Protein AF-A0A6P0DWK9-F1 (afdb_monomer_lite)

Secondary structure (DSSP, 8-state):
--HHHHTHHHHHHHHHHHHHHHHHHHHHHTT-HHHHHHHHHHHHHHHHHHHHHHHHTT-HHHHHHHHHHHHHHHHHTT-HHHHHHHHHHHHTTS-TT---HHHHHHHHHHHHHHHT-----S----------

Structure (mmCIF, N/CA/C/O backbone):
data_AF-A0A6P0DWK9-F1
#
_entry.id   AF-A0A6P0DWK9-F1
#
loop_
_atom_site.group_PDB
_atom_site.id
_atom_site.type_symbol
_atom_site.label_atom_id
_atom_site.label_alt_id
_atom_site.label_comp_id
_atom_site.label_asym_id
_atom_site.label_entity_id
_atom_site.label_seq_id
_atom_site.pdbx_PDB_ins_code
_atom_site.Cartn_x
_atom_site.Cartn_y
_atom_site.Cartn_z
_atom_site.occupancy
_atom_site.B_iso_or_equiv
_atom_site.auth_seq_id
_atom_site.auth_comp_id
_atom_site.auth_asym_id
_atom_site.auth_atom_id
_atom_site.pdbx_PDB_model_num
ATOM 1 N N . ASN A 1 1 ? -16.258 -7.398 -26.538 1.00 44.50 1 ASN A N 1
ATOM 2 C CA . ASN A 1 1 ? -15.515 -7.837 -25.333 1.00 44.50 1 ASN A CA 1
ATOM 3 C C . ASN A 1 1 ? -14.301 -6.947 -25.041 1.00 44.50 1 ASN A C 1
ATOM 5 O O . ASN A 1 1 ? -13.243 -7.470 -24.743 1.00 44.50 1 ASN A O 1
ATOM 9 N N . ALA A 1 2 ? -14.451 -5.614 -25.077 1.00 51.72 2 ALA A N 1
ATOM 10 C CA . ALA A 1 2 ? -13.344 -4.658 -24.899 1.00 51.72 2 ALA A CA 1
ATOM 11 C C . ALA A 1 2 ? -13.154 -4.174 -23.443 1.00 51.72 2 ALA A C 1
ATOM 13 O O . ALA A 1 2 ? -12.205 -3.467 -23.146 1.00 51.72 2 ALA A O 1
ATOM 14 N N . HIS A 1 3 ? -14.039 -4.551 -22.513 1.00 51.22 3 HIS A N 1
ATOM 15 C CA . HIS A 1 3 ? -13.982 -4.073 -21.124 1.00 51.22 3 HIS A CA 1
ATOM 16 C C . HIS A 1 3 ? -13.117 -4.936 -20.194 1.00 51.22 3 HIS A C 1
ATOM 18 O O . HIS A 1 3 ? -12.824 -4.502 -19.091 1.00 51.22 3 HIS A O 1
ATOM 24 N N . GLY A 1 4 ? -12.688 -6.134 -20.611 1.00 52.44 4 GLY A N 1
ATOM 25 C CA . GLY A 1 4 ? -11.803 -6.983 -19.797 1.00 52.44 4 GLY A CA 1
ATOM 26 C C . GLY A 1 4 ? -10.333 -6.547 -19.822 1.00 52.44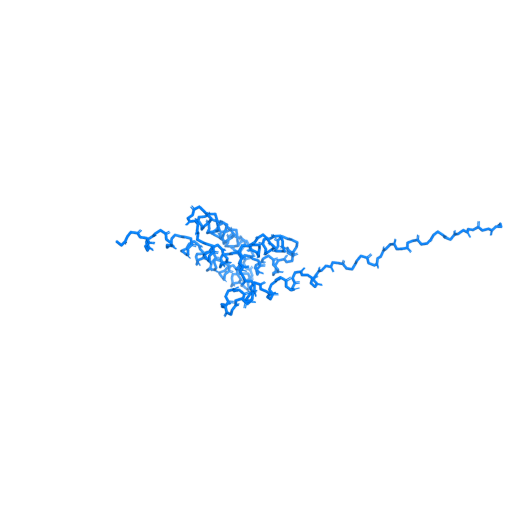 4 GLY A C 1
ATOM 27 O O . GLY A 1 4 ? -9.620 -6.764 -18.849 1.00 52.44 4 GLY A O 1
ATOM 28 N N . GLU A 1 5 ? -9.888 -5.906 -20.908 1.00 55.12 5 GLU A N 1
ATOM 29 C CA . GLU A 1 5 ? -8.478 -5.543 -21.120 1.00 55.12 5 GLU A CA 1
ATOM 30 C C . GLU A 1 5 ? -8.054 -4.290 -20.342 1.00 55.12 5 GLU A C 1
ATOM 32 O O . GLU A 1 5 ? -6.909 -4.198 -19.905 1.00 55.12 5 GLU A O 1
ATOM 37 N N . HIS A 1 6 ? -8.974 -3.349 -20.093 1.00 59.66 6 HIS A N 1
ATOM 38 C CA . HIS A 1 6 ? -8.648 -2.114 -19.371 1.00 59.66 6 HIS A CA 1
ATOM 39 C C . HIS A 1 6 ? -8.248 -2.381 -17.914 1.00 59.66 6 HIS A C 1
ATOM 41 O O . HIS A 1 6 ? -7.272 -1.810 -17.437 1.00 59.66 6 HIS A O 1
ATOM 47 N N . PHE A 1 7 ? -8.905 -3.330 -17.249 1.00 66.69 7 PHE A N 1
ATOM 48 C CA . PHE A 1 7 ? -8.680 -3.635 -15.834 1.00 66.69 7 PHE A CA 1
ATOM 49 C C . PHE A 1 7 ? -7.397 -4.432 -15.543 1.00 66.69 7 PHE A C 1
ATOM 51 O O . PHE A 1 7 ? -7.064 -4.643 -14.378 1.00 66.69 7 PHE A O 1
ATOM 58 N N . PHE A 1 8 ? -6.661 -4.881 -16.566 1.00 84.31 8 PHE A N 1
ATOM 59 C CA . PHE A 1 8 ? -5.439 -5.662 -16.359 1.00 84.31 8 PHE A CA 1
ATOM 60 C C . PHE A 1 8 ? -4.257 -4.806 -15.888 1.00 84.31 8 PHE A C 1
ATOM 62 O O . PHE A 1 8 ? -3.479 -5.249 -15.050 1.00 84.31 8 PHE A O 1
ATOM 69 N N . ILE A 1 9 ? -4.129 -3.577 -16.397 1.00 93.31 9 ILE A N 1
ATOM 70 C CA . ILE A 1 9 ? -2.979 -2.703 -16.117 1.00 93.31 9 ILE A CA 1
ATOM 71 C C . ILE A 1 9 ? -2.817 -2.393 -14.617 1.00 93.31 9 ILE A C 1
ATOM 73 O O . ILE A 1 9 ? -1.732 -2.666 -14.097 1.00 93.31 9 ILE A O 1
ATOM 77 N N . PRO A 1 10 ? -3.840 -1.884 -13.895 1.00 95.19 10 PRO A N 1
ATOM 78 C CA . PRO A 1 10 ? -3.685 -1.596 -12.468 1.00 95.19 10 PRO A CA 1
ATOM 79 C C . PRO A 1 10 ? -3.393 -2.855 -11.646 1.00 95.19 10 PRO A C 1
ATOM 81 O O . PRO A 1 10 ? -2.632 -2.802 -10.683 1.00 95.19 10 PRO A O 1
ATOM 84 N N . GLU A 1 11 ? -3.933 -4.010 -12.041 1.00 95.62 11 GLU A N 1
ATOM 85 C CA . GLU A 1 11 ? -3.650 -5.270 -11.351 1.00 95.62 11 GLU A CA 1
ATOM 86 C C . GLU A 1 11 ? -2.224 -5.769 -11.624 1.00 95.62 11 GLU A C 1
ATOM 88 O O . GLU A 1 11 ? -1.549 -6.228 -10.703 1.00 95.62 11 GLU A O 1
ATOM 93 N N . LEU A 1 12 ? -1.722 -5.624 -12.854 1.00 96.94 12 LEU A N 1
ATOM 94 C CA . LEU A 1 12 ? -0.334 -5.938 -13.191 1.00 96.94 12 LEU A CA 1
ATOM 95 C C . LEU A 1 12 ? 0.632 -5.058 -12.392 1.00 96.94 12 LEU A C 1
ATOM 97 O O . LEU A 1 12 ? 1.552 -5.577 -11.762 1.00 96.94 12 LEU A O 1
ATOM 101 N N . GLN A 1 13 ? 0.395 -3.745 -12.365 1.00 98.06 13 GLN A N 1
ATOM 102 C CA . GLN A 1 13 ? 1.181 -2.805 -11.563 1.00 98.06 13 GLN A CA 1
ATOM 103 C C . GLN A 1 13 ? 1.142 -3.188 -10.078 1.00 98.06 13 GLN A C 1
ATOM 105 O O . GLN A 1 13 ? 2.188 -3.248 -9.432 1.00 98.06 13 GLN A O 1
ATOM 110 N N . ARG A 1 14 ? -0.034 -3.544 -9.541 1.00 98.19 14 ARG A N 1
ATOM 111 C CA . ARG A 1 14 ? -0.163 -4.008 -8.153 1.00 98.19 14 ARG A CA 1
ATOM 112 C C . ARG A 1 14 ? 0.701 -5.242 -7.890 1.00 98.19 14 ARG A C 1
ATOM 114 O O . ARG A 1 14 ? 1.432 -5.269 -6.903 1.00 98.19 14 ARG A O 1
ATOM 121 N N . VAL A 1 15 ? 0.633 -6.251 -8.758 1.00 98.25 15 VAL A N 1
ATOM 122 C CA . VAL A 1 15 ? 1.414 -7.490 -8.615 1.00 98.25 15 VAL A CA 1
ATOM 123 C C . VAL A 1 15 ? 2.916 -7.212 -8.686 1.00 98.25 15 VAL A C 1
ATOM 125 O O . VAL A 1 15 ? 3.663 -7.744 -7.864 1.00 98.25 15 VAL A O 1
ATOM 128 N N . MET A 1 16 ? 3.363 -6.348 -9.601 1.00 98.56 16 MET A N 1
ATOM 129 C CA . MET A 1 16 ? 4.767 -5.926 -9.675 1.00 98.56 16 MET A CA 1
ATOM 130 C C . MET A 1 16 ? 5.217 -5.253 -8.374 1.00 98.56 16 MET A C 1
ATOM 132 O O . MET A 1 16 ? 6.270 -5.593 -7.839 1.00 98.56 16 MET A O 1
ATOM 136 N N . GLY A 1 17 ? 4.385 -4.366 -7.822 1.00 98.62 17 GLY A N 1
ATOM 137 C CA . GLY A 1 17 ? 4.661 -3.694 -6.556 1.00 98.62 17 GLY A CA 1
ATOM 138 C C . GLY A 1 17 ? 4.785 -4.659 -5.376 1.00 98.62 17 GLY A C 1
ATOM 139 O O . GLY A 1 17 ? 5.764 -4.606 -4.637 1.00 98.62 17 GLY A O 1
ATOM 140 N N . VAL A 1 18 ? 3.837 -5.589 -5.225 1.00 98.50 18 VAL A N 1
ATOM 141 C CA . VAL A 1 18 ? 3.878 -6.608 -4.158 1.00 98.50 18 VAL A CA 1
ATOM 142 C C . VAL A 1 18 ? 5.109 -7.505 -4.294 1.00 98.50 18 VAL A C 1
ATOM 144 O O . VAL A 1 18 ? 5.803 -7.744 -3.310 1.00 98.50 18 VAL A O 1
ATOM 147 N N . THR A 1 19 ? 5.425 -7.938 -5.516 1.00 98.62 19 THR A N 1
ATOM 148 C CA . THR A 1 19 ? 6.606 -8.774 -5.786 1.00 98.62 19 THR A CA 1
ATOM 149 C C . THR A 1 19 ? 7.896 -8.046 -5.402 1.00 98.62 19 THR A C 1
ATOM 151 O O . THR A 1 19 ? 8.778 -8.631 -4.776 1.00 98.62 19 THR A O 1
ATOM 154 N N . ALA A 1 20 ? 8.004 -6.755 -5.726 1.00 98.50 20 ALA A N 1
ATOM 155 C CA . ALA A 1 20 ? 9.160 -5.945 -5.363 1.00 98.50 20 ALA A CA 1
ATOM 156 C C . ALA A 1 20 ? 9.271 -5.730 -3.837 1.00 98.50 20 ALA A C 1
ATOM 158 O O . ALA A 1 20 ? 10.378 -5.794 -3.304 1.00 98.50 20 ALA A O 1
ATOM 159 N N . LEU A 1 21 ? 8.157 -5.581 -3.099 1.00 98.31 21 LEU A N 1
ATOM 160 C CA . LEU A 1 21 ? 8.190 -5.566 -1.624 1.00 98.31 21 LEU A CA 1
ATOM 161 C C . LEU A 1 21 ? 8.712 -6.885 -1.051 1.00 98.31 21 LEU A C 1
ATOM 163 O O . LEU A 1 21 ? 9.546 -6.886 -0.147 1.00 98.31 21 LEU A O 1
ATOM 167 N N . GLU A 1 22 ? 8.246 -8.018 -1.574 1.00 97.31 22 GLU A N 1
ATOM 168 C CA . GLU A 1 22 ? 8.720 -9.334 -1.141 1.00 97.31 22 GLU A CA 1
ATOM 169 C C . GLU A 1 22 ? 10.220 -9.508 -1.415 1.00 97.31 22 GLU A C 1
ATOM 171 O O . GLU A 1 22 ? 10.962 -9.954 -0.537 1.00 97.31 22 GLU A O 1
ATOM 176 N N . GLN A 1 23 ? 10.693 -9.081 -2.589 1.00 97.12 23 GLN A N 1
ATOM 177 C CA . GLN A 1 23 ? 12.117 -9.081 -2.931 1.00 97.12 23 GLN A CA 1
ATOM 178 C C . GLN A 1 23 ? 12.928 -8.183 -1.995 1.00 97.12 23 GLN A C 1
ATOM 180 O O . GLN A 1 23 ? 13.962 -8.621 -1.489 1.00 97.12 23 GLN A O 1
ATOM 185 N N . SER A 1 24 ? 12.441 -6.974 -1.705 1.00 97.19 24 SER A N 1
ATOM 186 C CA . SER A 1 24 ? 13.062 -6.061 -0.742 1.00 97.19 24 SER A CA 1
ATOM 187 C C . SER A 1 24 ? 13.235 -6.731 0.626 1.00 97.19 24 SER A C 1
ATOM 189 O O . SER A 1 24 ? 14.349 -6.769 1.151 1.00 97.19 24 SER A O 1
ATOM 191 N N . ARG A 1 25 ? 12.186 -7.376 1.158 1.00 95.56 25 ARG A N 1
ATOM 192 C CA . ARG A 1 25 ? 12.235 -8.097 2.446 1.00 95.56 25 ARG A CA 1
ATOM 193 C C . ARG A 1 25 ? 13.255 -9.237 2.436 1.00 95.56 25 ARG A C 1
ATOM 195 O O . ARG A 1 25 ? 14.057 -9.360 3.363 1.00 95.56 25 ARG A O 1
ATOM 202 N N . VAL A 1 26 ? 13.272 -10.052 1.378 1.00 96.31 26 VAL A N 1
ATOM 203 C CA . VAL A 1 26 ? 14.241 -11.152 1.233 1.00 96.31 26 VAL A CA 1
ATOM 204 C C . VAL A 1 26 ? 15.673 -10.611 1.178 1.00 96.31 26 VAL A C 1
ATOM 206 O O . VAL A 1 26 ? 16.559 -11.107 1.871 1.00 96.31 26 VAL A O 1
ATOM 209 N N . ILE A 1 27 ? 15.924 -9.565 0.396 1.00 95.19 27 ILE A N 1
ATOM 210 C CA . ILE A 1 27 ? 17.256 -8.970 0.227 1.00 95.19 27 ILE A CA 1
ATOM 211 C C . ILE A 1 27 ? 17.726 -8.278 1.512 1.00 95.19 27 ILE A C 1
ATOM 213 O O . ILE A 1 27 ? 18.895 -8.418 1.889 1.00 95.19 27 ILE A O 1
ATOM 217 N N . GLN A 1 28 ? 16.819 -7.606 2.224 1.00 93.06 28 GLN A N 1
ATOM 218 C CA . GLN A 1 28 ? 17.084 -7.011 3.532 1.00 93.06 28 GLN A CA 1
ATOM 219 C C . GLN A 1 28 ? 17.490 -8.084 4.546 1.00 93.06 28 GLN A C 1
ATOM 221 O O . GLN A 1 28 ? 18.504 -7.921 5.223 1.00 93.06 28 GLN A O 1
ATOM 226 N N . SER A 1 29 ? 16.777 -9.218 4.588 1.00 93.00 29 SER A N 1
ATOM 227 C CA . SER A 1 29 ? 17.129 -10.345 5.466 1.00 93.00 29 SER A CA 1
ATOM 228 C C . SER A 1 29 ? 18.510 -10.949 5.164 1.00 93.00 29 SER A C 1
ATOM 230 O O . SER A 1 29 ? 19.157 -11.494 6.053 1.00 93.00 29 SER A O 1
ATOM 232 N N . ASN A 1 30 ? 19.008 -10.768 3.936 1.00 94.12 30 ASN A N 1
ATOM 233 C CA . ASN A 1 30 ? 20.335 -11.201 3.494 1.00 94.12 30 ASN A CA 1
ATOM 234 C C . ASN A 1 30 ? 21.432 -10.131 3.693 1.00 94.12 30 ASN A C 1
ATOM 236 O O . ASN A 1 30 ? 22.537 -10.276 3.166 1.00 94.12 30 ASN A O 1
ATOM 240 N N . GLY A 1 31 ? 21.139 -9.040 4.412 1.00 93.38 31 GLY A N 1
ATOM 241 C CA . GLY A 1 31 ? 22.106 -7.994 4.771 1.00 93.38 31 GLY A CA 1
ATOM 242 C C . GLY A 1 31 ? 22.467 -7.022 3.643 1.00 93.38 31 GLY A C 1
ATOM 243 O O . GLY A 1 31 ? 23.443 -6.283 3.757 1.00 93.38 31 GLY A O 1
ATOM 244 N N . ARG A 1 32 ? 21.704 -6.997 2.543 1.00 93.31 32 ARG A N 1
ATOM 245 C CA . ARG A 1 32 ? 21.969 -6.144 1.370 1.00 93.31 32 ARG A CA 1
ATOM 246 C C . ARG A 1 32 ? 21.069 -4.906 1.357 1.00 93.31 32 ARG A C 1
ATOM 248 O O . ARG A 1 32 ? 20.249 -4.743 0.459 1.00 93.31 32 ARG A O 1
ATOM 255 N N . ALA A 1 33 ? 21.237 -4.031 2.349 1.00 92.12 33 ALA A N 1
ATOM 256 C CA . ALA A 1 33 ? 20.338 -2.896 2.595 1.00 92.12 33 ALA A CA 1
ATOM 257 C C . ALA A 1 33 ? 20.114 -1.990 1.366 1.00 92.12 33 ALA A C 1
ATOM 259 O O . ALA A 1 33 ? 18.974 -1.801 0.968 1.00 92.12 33 ALA A O 1
ATOM 260 N N . SER A 1 34 ? 21.180 -1.532 0.695 1.00 93.69 34 SER A N 1
ATOM 261 C CA . SER A 1 34 ? 21.053 -0.648 -0.483 1.00 93.69 34 SER A CA 1
ATOM 262 C C . SER A 1 34 ? 20.193 -1.251 -1.597 1.00 93.69 34 SER A C 1
ATOM 264 O O . SER A 1 34 ? 19.400 -0.558 -2.217 1.00 93.69 34 SER A O 1
ATOM 266 N N . MET A 1 35 ? 20.334 -2.554 -1.8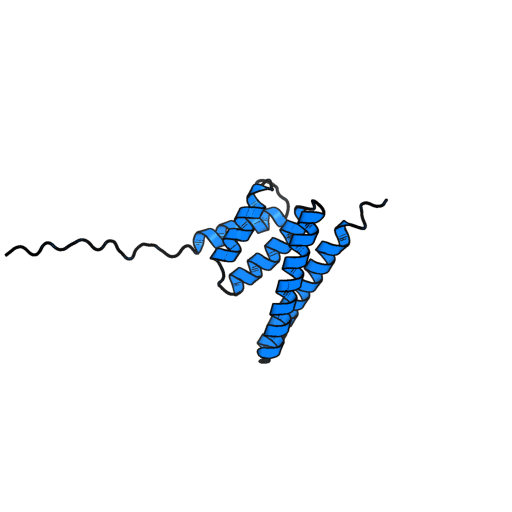43 1.00 94.50 35 MET A N 1
ATOM 267 C CA . MET A 1 35 ? 19.552 -3.242 -2.868 1.00 94.50 35 MET A CA 1
ATOM 268 C C . MET A 1 35 ? 18.103 -3.440 -2.408 1.00 94.50 35 MET A C 1
ATOM 270 O O . MET A 1 35 ? 17.182 -3.336 -3.209 1.00 94.50 35 MET A O 1
ATOM 274 N N . ALA A 1 36 ? 17.878 -3.690 -1.116 1.00 96.31 36 ALA A N 1
ATOM 275 C CA . ALA A 1 36 ? 16.529 -3.759 -0.564 1.00 96.31 36 ALA A CA 1
ATOM 276 C C . ALA A 1 36 ? 15.782 -2.421 -0.707 1.00 96.31 36 ALA A C 1
ATOM 278 O O . ALA A 1 36 ? 14.597 -2.431 -1.044 1.00 96.31 36 ALA A O 1
ATOM 279 N N . ASP A 1 37 ? 16.471 -1.295 -0.516 1.00 96.38 37 ASP A N 1
ATOM 280 C CA . ASP A 1 37 ? 15.897 0.049 -0.656 1.00 96.38 37 AS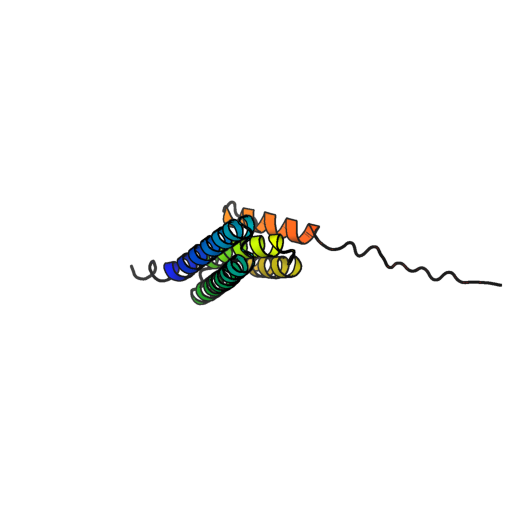P A CA 1
ATOM 281 C C . ASP A 1 37 ? 15.515 0.368 -2.115 1.00 96.38 37 ASP A C 1
ATOM 283 O O . ASP A 1 37 ? 14.484 1.000 -2.367 1.00 96.38 37 ASP A O 1
ATOM 287 N N . GLU A 1 38 ? 16.295 -0.111 -3.092 1.00 97.81 38 GLU A N 1
ATOM 288 C CA . GLU A 1 38 ? 15.960 -0.008 -4.522 1.00 97.81 38 GLU A CA 1
ATOM 289 C C . GLU A 1 38 ? 14.651 -0.746 -4.841 1.00 97.81 38 GLU A C 1
ATOM 291 O O . GLU A 1 38 ? 13.746 -0.170 -5.451 1.00 97.81 38 GLU A O 1
ATOM 296 N N . PHE A 1 39 ? 14.506 -1.988 -4.365 1.00 97.81 39 PHE A N 1
ATOM 297 C CA . PHE A 1 39 ? 13.270 -2.758 -4.532 1.00 97.81 39 PHE A CA 1
ATOM 298 C C . PHE A 1 39 ? 12.087 -2.148 -3.768 1.00 97.81 39 PHE A C 1
ATOM 300 O O . PHE A 1 39 ? 10.971 -2.153 -4.285 1.00 97.81 39 PHE A O 1
ATOM 307 N N . GLU A 1 40 ? 12.303 -1.575 -2.576 1.00 98.12 40 GLU A N 1
ATOM 308 C CA . GLU A 1 40 ? 11.244 -0.852 -1.854 1.00 98.12 40 GLU A CA 1
ATOM 309 C C . GLU A 1 40 ? 10.777 0.371 -2.658 1.00 98.12 40 GLU A C 1
ATOM 311 O O . GLU A 1 40 ? 9.576 0.609 -2.803 1.00 98.12 40 GLU A O 1
ATOM 316 N N . THR A 1 41 ? 11.712 1.140 -3.215 1.00 98.38 41 THR A N 1
ATOM 317 C CA . THR A 1 41 ? 11.401 2.331 -4.018 1.00 98.38 41 THR A CA 1
ATOM 318 C C . THR A 1 41 ? 10.592 1.963 -5.260 1.00 98.38 41 THR A C 1
ATOM 320 O O . THR A 1 41 ? 9.558 2.581 -5.535 1.00 98.38 41 THR A O 1
ATOM 323 N N . GLU A 1 42 ? 11.014 0.920 -5.974 1.00 98.19 42 GLU A N 1
ATOM 324 C CA . GLU A 1 42 ? 10.312 0.416 -7.154 1.00 98.19 42 GLU A CA 1
ATOM 325 C C . GLU A 1 42 ? 8.912 -0.105 -6.804 1.00 98.19 42 GLU A C 1
ATOM 327 O O . GLU A 1 42 ? 7.929 0.189 -7.490 1.00 98.19 42 GLU A O 1
ATOM 332 N N . ALA A 1 43 ? 8.790 -0.809 -5.679 1.00 98.44 43 ALA A N 1
ATOM 333 C CA . ALA A 1 43 ? 7.511 -1.294 -5.196 1.00 98.44 43 ALA A CA 1
ATOM 334 C C . ALA A 1 43 ? 6.512 -0.166 -4.918 1.00 98.44 43 ALA A C 1
ATOM 336 O O . ALA A 1 43 ? 5.356 -0.228 -5.346 1.00 98.44 43 ALA A O 1
ATOM 337 N N . ARG A 1 44 ? 6.961 0.885 -4.218 1.00 98.50 44 ARG A N 1
ATOM 338 C CA . ARG A 1 44 ? 6.140 2.067 -3.920 1.00 98.50 44 ARG A CA 1
ATOM 339 C C . ARG A 1 44 ? 5.651 2.731 -5.199 1.00 98.50 44 ARG A C 1
ATOM 341 O O . ARG A 1 44 ? 4.475 3.079 -5.281 1.00 98.50 44 ARG A O 1
ATOM 348 N N . ARG A 1 45 ? 6.532 2.880 -6.192 1.00 98.69 45 ARG A N 1
ATOM 349 C CA . ARG A 1 45 ? 6.188 3.448 -7.500 1.00 98.69 45 ARG A CA 1
ATOM 350 C C . ARG A 1 45 ? 5.073 2.647 -8.168 1.00 98.69 45 ARG A C 1
ATOM 352 O O . ARG A 1 45 ? 4.035 3.210 -8.493 1.00 98.69 45 ARG A O 1
ATOM 359 N N . HIS A 1 46 ? 5.232 1.330 -8.268 1.00 98.75 46 HIS A N 1
ATOM 360 C CA . HIS A 1 46 ? 4.227 0.460 -8.875 1.00 98.75 46 HIS A CA 1
ATOM 361 C C . HIS A 1 46 ? 2.878 0.462 -8.150 1.00 98.75 46 HIS A C 1
ATOM 363 O O . HIS A 1 46 ? 1.836 0.481 -8.803 1.00 98.75 46 HIS A O 1
ATOM 369 N N . LEU A 1 47 ? 2.870 0.467 -6.814 1.00 98.69 47 LEU A N 1
ATOM 370 C CA . LEU A 1 47 ? 1.623 0.529 -6.047 1.00 98.69 47 LEU A CA 1
ATOM 371 C C . LEU A 1 47 ? 0.909 1.875 -6.223 1.00 98.69 47 LEU A C 1
ATOM 373 O O . LEU A 1 47 ? -0.315 1.897 -6.338 1.00 98.69 47 LEU A O 1
ATOM 377 N N . LEU A 1 48 ? 1.647 2.987 -6.282 1.00 98.62 48 LEU A N 1
ATOM 378 C CA . LEU A 1 48 ? 1.074 4.307 -6.560 1.00 98.62 48 LEU A CA 1
ATOM 379 C C . LEU A 1 48 ? 0.513 4.389 -7.987 1.00 98.62 48 LEU A C 1
ATOM 381 O O . LEU A 1 48 ? -0.615 4.851 -8.163 1.00 98.62 48 LEU A O 1
ATOM 385 N N . ASP A 1 49 ? 1.248 3.876 -8.976 1.00 98.44 49 ASP A N 1
ATOM 386 C CA . ASP A 1 49 ? 0.795 3.807 -10.369 1.00 98.44 49 ASP A CA 1
ATOM 387 C C . ASP A 1 49 ? -0.477 2.950 -10.501 1.00 98.44 49 ASP A C 1
ATOM 389 O O . ASP A 1 49 ? -1.414 3.337 -11.202 1.00 98.44 49 ASP A O 1
ATOM 393 N N . ALA A 1 50 ? -0.556 1.828 -9.774 1.00 98.19 50 ALA A N 1
ATOM 394 C CA . ALA A 1 50 ? -1.740 0.970 -9.728 1.00 98.19 50 ALA A CA 1
ATOM 395 C C . ALA A 1 50 ? -2.970 1.709 -9.184 1.00 98.19 50 ALA A C 1
ATOM 397 O O . ALA A 1 50 ? -4.050 1.631 -9.771 1.00 98.19 50 ALA A O 1
ATOM 398 N N . MET A 1 51 ? -2.814 2.455 -8.082 1.00 98.00 51 MET A N 1
ATOM 399 C CA . MET A 1 51 ? -3.900 3.263 -7.514 1.00 98.00 51 MET A CA 1
ATOM 400 C C . MET A 1 51 ? -4.364 4.338 -8.490 1.00 98.00 51 MET A C 1
ATOM 402 O O . MET A 1 51 ? -5.565 4.514 -8.684 1.00 98.00 51 MET A O 1
ATOM 406 N N . GLN A 1 52 ? -3.421 5.054 -9.104 1.00 97.56 52 GLN A N 1
ATOM 407 C CA . GLN A 1 52 ? -3.731 6.124 -10.044 1.00 97.56 52 GLN A CA 1
ATOM 408 C C . GLN A 1 52 ? -4.468 5.583 -11.272 1.00 97.56 52 GLN A C 1
ATOM 410 O O . GLN A 1 52 ? -5.553 6.060 -11.601 1.00 97.56 52 GLN A O 1
ATOM 415 N N . THR A 1 53 ? -3.941 4.522 -11.882 1.00 96.31 53 THR A N 1
ATOM 416 C CA . THR A 1 53 ? -4.549 3.883 -13.054 1.00 96.31 53 THR A CA 1
ATOM 417 C C . THR A 1 53 ? -5.941 3.337 -12.726 1.00 96.31 53 THR A C 1
ATOM 419 O O . THR A 1 53 ? -6.880 3.515 -13.499 1.00 96.31 53 THR A O 1
ATOM 422 N N . ALA A 1 54 ? -6.123 2.713 -11.557 1.00 95.06 54 ALA A N 1
ATOM 423 C CA . ALA A 1 54 ? -7.429 2.213 -11.135 1.00 95.06 54 ALA A CA 1
ATOM 424 C C . ALA A 1 54 ? -8.459 3.339 -10.935 1.00 95.06 54 ALA A C 1
ATOM 426 O O . ALA A 1 54 ? -9.623 3.167 -11.304 1.00 95.06 54 ALA A O 1
ATOM 427 N N . ARG A 1 55 ? -8.048 4.498 -10.398 1.00 94.31 55 ARG A N 1
ATOM 428 C CA . ARG A 1 55 ? -8.917 5.683 -10.274 1.00 94.31 55 ARG A CA 1
ATOM 429 C C . ARG A 1 55 ? -9.347 6.212 -11.636 1.00 94.31 55 ARG A C 1
ATOM 431 O O . ARG A 1 55 ? -10.534 6.452 -11.839 1.00 94.31 55 ARG A O 1
ATOM 438 N N . GLU A 1 56 ? -8.403 6.349 -12.565 1.00 94.69 56 GLU A N 1
ATOM 439 C CA . GLU A 1 56 ? -8.661 6.813 -13.937 1.00 94.69 56 GLU A CA 1
ATOM 440 C C . GLU A 1 56 ? -9.609 5.880 -14.699 1.00 94.69 56 GLU A C 1
ATOM 442 O O . GLU A 1 56 ? -10.423 6.327 -15.502 1.00 94.69 56 GLU A O 1
ATOM 447 N N . GLN A 1 57 ? -9.546 4.581 -14.409 1.00 92.38 57 GLN A N 1
ATOM 448 C CA . GLN A 1 57 ? -10.418 3.568 -15.002 1.00 92.38 57 GLN A CA 1
ATOM 449 C C . GLN A 1 57 ? -11.736 3.358 -14.247 1.00 92.38 57 GLN A C 1
ATOM 451 O O . GLN A 1 57 ? -12.501 2.461 -14.603 1.00 92.38 57 GLN A O 1
ATOM 456 N N . HIS A 1 58 ? -12.004 4.140 -13.197 1.00 91.56 58 HIS A N 1
ATOM 457 C CA . HIS A 1 58 ? -13.167 3.970 -12.324 1.00 91.56 58 HIS A CA 1
ATOM 458 C C . HIS A 1 58 ? -13.311 2.527 -11.795 1.00 91.56 58 HIS A C 1
ATOM 460 O O . HIS A 1 58 ? -14.404 1.960 -11.765 1.00 91.56 58 HIS A O 1
ATOM 466 N N . ALA A 1 59 ? -12.191 1.932 -11.373 1.00 91.88 59 ALA A N 1
ATOM 467 C CA . ALA A 1 59 ? -12.077 0.552 -10.908 1.00 91.88 59 ALA A CA 1
ATOM 468 C C . ALA A 1 59 ? -11.832 0.485 -9.381 1.00 91.88 59 ALA A C 1
ATOM 470 O O . ALA A 1 59 ? -10.732 0.127 -8.944 1.00 91.88 59 ALA A O 1
ATOM 471 N N . PRO A 1 60 ? -12.834 0.795 -8.534 1.00 91.88 60 PRO A N 1
ATOM 472 C CA . PRO A 1 60 ? -12.636 0.996 -7.094 1.00 91.88 60 PRO A CA 1
ATOM 473 C C . PRO A 1 60 ? -12.097 -0.241 -6.366 1.00 91.88 60 PRO A C 1
ATOM 475 O O . PRO A 1 60 ? -11.322 -0.114 -5.425 1.00 91.88 60 PRO A O 1
ATOM 478 N N . MET A 1 61 ? -12.449 -1.450 -6.816 1.00 92.75 61 MET A N 1
ATOM 479 C CA . MET A 1 61 ? -11.927 -2.680 -6.209 1.00 92.75 61 MET A CA 1
ATOM 480 C C . MET A 1 61 ? -10.444 -2.916 -6.517 1.00 92.75 61 MET A C 1
ATOM 482 O O . MET A 1 61 ? -9.740 -3.494 -5.693 1.00 92.75 61 MET A O 1
ATOM 486 N N . LEU A 1 62 ? -9.952 -2.466 -7.674 1.00 94.88 62 LEU A N 1
ATOM 487 C CA . LEU A 1 62 ? -8.530 -2.574 -8.019 1.00 94.88 62 LEU A CA 1
ATOM 488 C C . LEU A 1 62 ? -7.714 -1.524 -7.267 1.00 94.88 62 LEU A C 1
ATOM 490 O O . LEU A 1 62 ? -6.656 -1.843 -6.726 1.00 94.88 62 LEU A O 1
ATOM 494 N N . GLU A 1 63 ? -8.254 -0.307 -7.149 1.00 96.56 63 GLU A N 1
ATOM 495 C CA . GLU A 1 63 ? -7.676 0.734 -6.299 1.00 96.56 63 GLU A CA 1
ATOM 496 C C . GLU A 1 63 ? -7.572 0.240 -4.852 1.00 96.56 63 GLU A C 1
ATOM 498 O O . GLU A 1 63 ? -6.494 0.300 -4.261 1.00 96.56 63 GLU A O 1
ATOM 503 N N . LEU A 1 64 ? -8.663 -0.314 -4.307 1.00 97.12 64 LEU A N 1
ATOM 504 C CA . LEU A 1 64 ? -8.702 -0.841 -2.947 1.00 97.12 64 LEU A CA 1
ATOM 505 C C . LEU A 1 64 ? -7.594 -1.870 -2.718 1.00 97.12 64 LEU A C 1
ATOM 507 O O . LEU A 1 64 ? -6.854 -1.755 -1.747 1.00 97.12 64 LEU A O 1
ATOM 511 N N . ARG A 1 65 ? -7.424 -2.846 -3.614 1.00 97.56 65 ARG A N 1
ATOM 512 C CA . ARG A 1 65 ? -6.370 -3.859 -3.460 1.00 97.56 65 ARG A CA 1
ATOM 513 C C . ARG 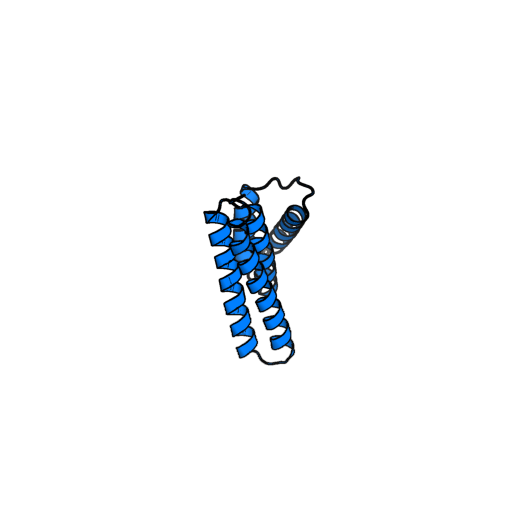A 1 65 ? -4.973 -3.246 -3.422 1.00 97.56 65 ARG A C 1
ATOM 515 O O . ARG A 1 65 ? -4.167 -3.655 -2.590 1.00 97.56 65 ARG A O 1
ATOM 522 N N . ALA A 1 66 ? -4.676 -2.271 -4.282 1.00 98.31 66 ALA A N 1
ATOM 523 C CA . ALA A 1 66 ? -3.394 -1.569 -4.243 1.00 98.31 66 ALA A CA 1
ATOM 524 C C . ALA A 1 66 ? -3.214 -0.780 -2.934 1.00 98.31 66 ALA A C 1
ATOM 526 O O . ALA A 1 66 ? -2.151 -0.858 -2.315 1.00 98.31 66 ALA A O 1
ATOM 527 N N . VAL A 1 67 ? -4.259 -0.076 -2.479 1.00 98.50 67 VAL A N 1
ATOM 528 C CA . VAL A 1 67 ? -4.260 0.667 -1.208 1.00 98.50 67 VAL A CA 1
ATOM 529 C C . VAL A 1 67 ? -3.990 -0.252 -0.023 1.00 98.50 67 VAL A C 1
ATOM 531 O O . VAL A 1 67 ? -3.158 0.093 0.807 1.00 98.50 67 VAL A O 1
ATOM 534 N N . LEU A 1 68 ? -4.632 -1.421 0.049 1.00 98.56 68 LEU A N 1
ATOM 535 C CA . LEU A 1 68 ? -4.447 -2.364 1.156 1.00 98.56 68 LEU A CA 1
ATOM 536 C C . LEU A 1 68 ? -2.986 -2.818 1.268 1.00 98.56 68 LEU A C 1
ATOM 538 O O . LEU A 1 68 ? -2.406 -2.718 2.344 1.00 98.56 68 LEU A O 1
ATOM 542 N N . HIS A 1 69 ? -2.364 -3.224 0.155 1.00 98.56 69 HIS A N 1
ATOM 543 C CA . HIS A 1 69 ? -0.952 -3.622 0.155 1.00 98.56 69 HIS A CA 1
ATOM 544 C C . HIS A 1 69 ? -0.007 -2.473 0.508 1.00 98.56 69 HIS A C 1
ATOM 546 O O . HIS A 1 69 ? 0.980 -2.680 1.213 1.00 98.56 69 HIS A O 1
ATOM 552 N N . PHE A 1 70 ? -0.290 -1.259 0.032 1.00 98.62 70 PHE A N 1
ATOM 553 C CA . PHE A 1 70 ? 0.555 -0.121 0.368 1.00 98.62 70 PHE A CA 1
ATOM 554 C C . PHE A 1 70 ? 0.377 0.311 1.824 1.00 98.62 70 PHE A C 1
ATOM 556 O O . PHE A 1 70 ? 1.355 0.650 2.476 1.00 98.62 70 PHE A O 1
ATOM 563 N N . ALA A 1 71 ? -0.844 0.263 2.356 1.00 98.44 71 ALA A N 1
ATOM 564 C CA . ALA A 1 71 ? -1.116 0.555 3.755 1.00 98.44 71 ALA A CA 1
ATOM 565 C C . ALA A 1 71 ? -0.423 -0.446 4.687 1.00 98.44 71 ALA A C 1
ATOM 567 O O . ALA A 1 71 ? 0.185 -0.014 5.662 1.00 98.44 71 ALA A O 1
ATOM 568 N N . ASP A 1 72 ? -0.442 -1.743 4.362 1.00 97.69 72 ASP A N 1
ATOM 569 C CA . ASP A 1 72 ? 0.335 -2.759 5.084 1.00 97.69 72 ASP A CA 1
ATOM 570 C C . ASP A 1 72 ? 1.823 -2.388 5.127 1.00 97.69 72 ASP A C 1
ATOM 572 O O . ASP A 1 72 ? 2.418 -2.322 6.201 1.00 97.69 72 ASP A O 1
ATOM 576 N N . HIS A 1 73 ? 2.408 -2.063 3.968 1.00 97.69 73 HIS A N 1
ATOM 577 C CA . HIS A 1 73 ? 3.806 -1.633 3.886 1.00 97.69 73 HIS A CA 1
ATOM 578 C C . HIS A 1 73 ? 4.079 -0.389 4.737 1.00 97.69 73 HIS A C 1
ATOM 580 O O . HIS A 1 73 ? 5.034 -0.346 5.504 1.00 97.69 73 HIS A O 1
ATOM 586 N N . LEU A 1 74 ? 3.222 0.628 4.650 1.00 97.75 74 LEU A N 1
ATOM 587 C CA . LEU A 1 74 ? 3.359 1.843 5.450 1.00 97.75 74 LEU A CA 1
ATOM 588 C C . LEU A 1 74 ? 3.308 1.541 6.953 1.00 97.75 74 LEU A C 1
ATOM 590 O O . LEU A 1 74 ? 4.100 2.104 7.705 1.00 97.75 74 LEU A O 1
ATOM 594 N N . LEU A 1 75 ? 2.433 0.634 7.393 1.00 96.81 75 LEU A N 1
ATOM 595 C CA . LEU A 1 75 ? 2.363 0.205 8.790 1.00 96.81 75 LEU A CA 1
ATOM 596 C C . LEU A 1 75 ? 3.629 -0.540 9.224 1.00 96.81 75 LEU A C 1
ATOM 598 O O . LEU A 1 75 ? 4.166 -0.241 10.289 1.00 96.81 75 LEU A O 1
ATOM 602 N N . GLU A 1 76 ? 4.163 -1.431 8.387 1.00 94.56 76 GLU A N 1
ATOM 603 C CA . GLU A 1 76 ? 5.444 -2.109 8.634 1.00 94.56 76 GLU A CA 1
ATOM 604 C C . GLU A 1 76 ? 6.617 -1.120 8.771 1.00 94.56 76 GLU A C 1
ATOM 606 O O . GLU A 1 76 ? 7.560 -1.369 9.525 1.00 94.56 76 GLU A O 1
ATOM 611 N N . ARG A 1 77 ? 6.565 0.023 8.074 1.00 94.62 77 ARG A N 1
ATOM 612 C CA . ARG A 1 77 ? 7.563 1.105 8.174 1.00 94.62 77 ARG A CA 1
ATOM 613 C C . ARG A 1 77 ? 7.265 2.127 9.280 1.00 94.62 77 ARG A C 1
ATOM 615 O O . ARG A 1 77 ? 8.038 3.067 9.448 1.00 94.62 77 ARG A O 1
ATOM 622 N N . GLY A 1 78 ? 6.177 1.966 10.035 1.00 96.06 78 GLY A N 1
ATOM 623 C CA . GLY A 1 78 ? 5.755 2.910 11.077 1.00 96.06 78 GLY A CA 1
ATOM 624 C C . GLY A 1 78 ? 5.144 4.216 10.547 1.00 96.06 78 GLY A C 1
ATOM 625 O O . GLY A 1 78 ? 4.918 5.151 11.313 1.00 96.06 78 GLY A O 1
ATOM 626 N N . GLU A 1 79 ? 4.828 4.301 9.252 1.00 97.06 79 GLU A N 1
ATOM 627 C CA . GLU A 1 79 ? 4.144 5.432 8.608 1.00 97.06 79 GLU A CA 1
ATOM 628 C C . GLU A 1 79 ? 2.616 5.397 8.859 1.00 97.06 79 GLU A C 1
ATOM 630 O O . GLU A 1 79 ? 1.805 5.589 7.946 1.00 97.06 79 GLU A O 1
ATOM 635 N N . THR A 1 80 ? 2.193 5.172 10.108 1.00 96.94 80 THR A N 1
ATOM 636 C CA . THR A 1 80 ? 0.785 4.935 10.486 1.00 96.94 80 THR A CA 1
ATOM 637 C C . THR A 1 80 ? -0.151 6.060 10.050 1.00 96.94 80 THR A C 1
ATOM 639 O O . THR A 1 80 ? -1.234 5.793 9.536 1.00 96.94 80 THR A O 1
ATOM 642 N N . ALA A 1 81 ? 0.253 7.327 10.199 1.00 95.94 81 ALA A N 1
ATOM 643 C CA . ALA A 1 81 ? -0.581 8.468 9.809 1.00 95.94 81 ALA A CA 1
ATOM 644 C C . ALA A 1 81 ? -0.882 8.482 8.300 1.00 95.94 81 ALA A C 1
ATOM 646 O O . ALA A 1 81 ? -1.993 8.807 7.877 1.00 95.94 81 ALA A O 1
ATOM 647 N N . ARG A 1 82 ? 0.097 8.082 7.480 1.00 96.56 82 ARG A N 1
ATOM 648 C CA . ARG A 1 82 ? -0.060 8.003 6.027 1.00 96.56 82 ARG A CA 1
ATOM 649 C C . ARG A 1 82 ? -0.941 6.823 5.628 1.00 96.56 82 ARG A C 1
ATOM 651 O O . ARG A 1 82 ? -1.808 6.989 4.773 1.00 96.56 82 ARG A O 1
ATOM 658 N N . ALA A 1 83 ? -0.761 5.671 6.278 1.00 98.12 83 ALA A N 1
ATOM 659 C CA . ALA A 1 83 ? -1.645 4.520 6.106 1.00 98.12 83 ALA A CA 1
ATOM 660 C C . ALA A 1 83 ? -3.098 4.884 6.457 1.00 98.12 83 ALA A C 1
ATOM 662 O O . ALA A 1 83 ? -3.999 4.657 5.653 1.00 98.12 83 ALA A O 1
ATOM 663 N N . ALA A 1 84 ? -3.313 5.540 7.602 1.00 97.44 84 ALA A N 1
ATOM 664 C CA . ALA A 1 84 ? -4.6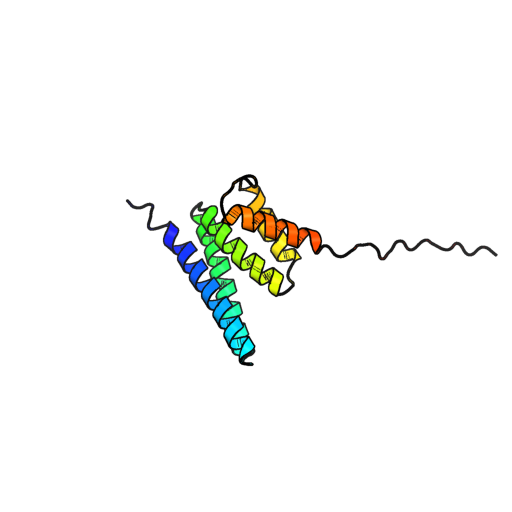30 5.978 8.061 1.00 97.44 84 ALA A CA 1
ATOM 665 C C . ALA A 1 84 ? -5.310 6.905 7.045 1.00 97.44 84 ALA A C 1
ATOM 667 O O . ALA A 1 84 ? -6.477 6.712 6.716 1.00 97.44 84 ALA A O 1
ATOM 668 N N . SER A 1 85 ? -4.570 7.879 6.504 1.00 96.69 85 SER A N 1
ATOM 669 C CA . SER A 1 85 ? -5.101 8.803 5.499 1.00 96.69 85 SER A CA 1
ATOM 670 C C . SER A 1 85 ? -5.552 8.089 4.222 1.00 96.69 85 SER A C 1
ATOM 672 O O . SER A 1 85 ? -6.599 8.434 3.679 1.00 96.69 85 SER A O 1
ATOM 674 N N . LEU A 1 86 ? -4.781 7.111 3.737 1.00 96.38 86 LEU A N 1
ATOM 675 C CA . LEU A 1 86 ? -5.129 6.337 2.540 1.00 96.38 86 LEU A CA 1
ATOM 676 C C . LEU A 1 86 ? -6.360 5.453 2.766 1.00 96.38 86 LEU A C 1
ATOM 678 O O . LEU A 1 86 ? -7.258 5.406 1.925 1.00 96.38 86 LEU A O 1
ATOM 682 N N . LEU A 1 87 ? -6.408 4.764 3.908 1.00 97.62 87 LEU A N 1
ATOM 683 C CA . LEU A 1 87 ? -7.512 3.872 4.258 1.00 97.62 87 LEU A CA 1
ATOM 684 C C . LEU A 1 87 ? -8.809 4.655 4.489 1.00 97.62 87 LEU A C 1
ATOM 686 O O . LEU A 1 87 ? -9.868 4.226 4.035 1.00 97.62 87 LEU A O 1
ATOM 690 N N . ALA A 1 88 ? -8.732 5.820 5.140 1.00 95.88 88 ALA A N 1
ATOM 691 C CA . ALA A 1 88 ? -9.879 6.696 5.343 1.00 95.88 88 ALA A CA 1
ATOM 692 C C . ALA A 1 88 ? -10.475 7.159 4.007 1.00 95.88 88 ALA A C 1
ATOM 694 O O . ALA A 1 88 ? -11.682 7.029 3.816 1.00 95.88 88 ALA A O 1
ATOM 695 N N . ASP A 1 89 ? -9.645 7.621 3.064 1.00 94.62 89 ASP A N 1
ATOM 696 C CA . ASP A 1 89 ? -10.104 8.071 1.744 1.00 94.62 89 ASP A CA 1
ATOM 697 C C . ASP A 1 89 ? -10.875 6.969 0.999 1.00 94.62 89 ASP A C 1
ATOM 699 O O . ASP A 1 89 ? -12.025 7.175 0.601 1.00 94.62 89 ASP A O 1
ATOM 703 N N . VAL A 1 90 ? -10.300 5.765 0.883 1.00 94.19 90 VAL A N 1
ATOM 704 C CA . VAL A 1 90 ? -10.965 4.658 0.171 1.00 94.19 90 VAL A CA 1
ATOM 705 C C . VAL A 1 90 ? -12.206 4.145 0.912 1.00 94.19 90 VAL A C 1
ATOM 707 O O . VAL A 1 90 ? -13.170 3.729 0.269 1.00 94.19 90 VAL A O 1
ATOM 710 N N . SER A 1 91 ? -12.236 4.231 2.249 1.00 94.50 91 SER A N 1
AT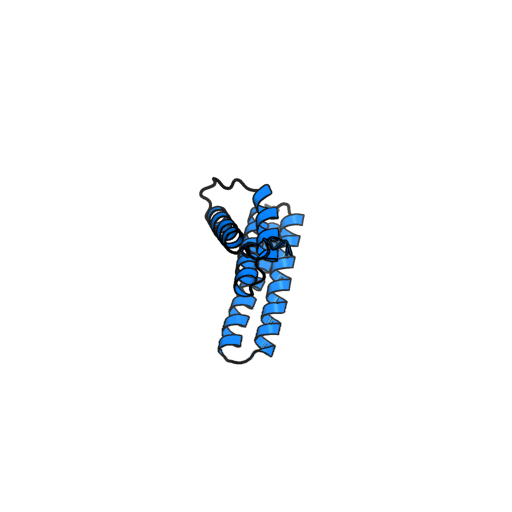OM 711 C CA . SER A 1 91 ? -13.386 3.795 3.054 1.00 94.50 91 SER A CA 1
ATOM 712 C C . SER A 1 91 ? -14.671 4.562 2.741 1.00 94.50 91 SER A C 1
ATOM 714 O O . SER A 1 91 ? -15.756 3.993 2.813 1.00 94.50 91 SER A O 1
ATOM 716 N N . THR A 1 92 ? -14.562 5.823 2.311 1.00 93.19 92 THR A N 1
ATOM 717 C CA . THR A 1 92 ? -15.728 6.654 1.965 1.00 93.19 92 THR A CA 1
ATOM 718 C C . THR A 1 92 ? -16.471 6.169 0.718 1.00 93.19 92 THR A C 1
ATOM 720 O O . THR A 1 92 ? -17.607 6.577 0.478 1.00 93.19 92 THR A O 1
ATOM 723 N N . ARG A 1 93 ? -15.836 5.302 -0.083 1.00 89.81 93 ARG A N 1
ATOM 724 C CA . ARG A 1 93 ? -16.319 4.841 -1.392 1.00 89.81 93 ARG A CA 1
ATOM 725 C C . ARG A 1 93 ? -16.821 3.395 -1.391 1.00 89.81 93 ARG A C 1
ATOM 727 O O . ARG A 1 93 ? -17.222 2.906 -2.445 1.00 89.81 93 ARG A O 1
ATOM 734 N N . VAL A 1 94 ? -16.787 2.697 -0.253 1.00 88.06 94 VAL A N 1
ATOM 735 C CA . VAL A 1 94 ? -17.133 1.268 -0.164 1.00 88.06 94 VAL A CA 1
ATOM 736 C C . VAL A 1 94 ? -18.106 0.973 0.976 1.00 88.06 94 VAL A C 1
ATOM 738 O O . VAL A 1 94 ? -18.097 1.635 2.009 1.00 88.06 94 VAL A O 1
ATOM 741 N N . ASP A 1 95 ? -18.933 -0.059 0.806 1.00 90.12 95 ASP A N 1
ATOM 742 C CA . ASP A 1 95 ? -19.787 -0.564 1.882 1.00 90.12 95 ASP A CA 1
ATOM 743 C C . ASP A 1 95 ? -18.970 -1.433 2.849 1.00 90.12 95 ASP A C 1
ATOM 745 O O . ASP A 1 95 ? -18.657 -2.587 2.550 1.00 90.12 95 ASP A O 1
ATOM 749 N N . LEU A 1 96 ? -18.645 -0.879 4.021 1.00 90.44 96 LEU A N 1
ATOM 750 C CA . LEU A 1 96 ? -17.880 -1.559 5.071 1.00 90.44 96 LEU A CA 1
ATOM 751 C C . LEU A 1 96 ? -18.618 -2.742 5.722 1.00 90.44 96 LEU A C 1
ATOM 753 O O . LEU A 1 96 ? -17.983 -3.520 6.430 1.00 90.44 96 LEU A O 1
ATOM 757 N N . GLN A 1 97 ? -19.925 -2.910 5.489 1.00 90.62 97 GLN A N 1
ATOM 758 C CA . GLN A 1 97 ? -20.682 -4.075 5.971 1.00 90.62 97 GLN A CA 1
ATOM 759 C C . GLN A 1 97 ? -20.575 -5.282 5.027 1.00 90.62 97 GLN A C 1
ATOM 761 O O . GLN A 1 97 ? -21.034 -6.380 5.353 1.00 90.62 97 GLN A O 1
ATOM 766 N N . SER A 1 98 ? -19.951 -5.109 3.860 1.00 92.38 98 SER A N 1
ATOM 767 C CA . SER A 1 98 ? -19.767 -6.181 2.890 1.00 92.38 98 SER A CA 1
ATOM 768 C C . SER A 1 98 ? -18.877 -7.308 3.423 1.00 92.38 98 SER A C 1
ATOM 770 O O . SER A 1 98 ? -17.787 -7.102 3.956 1.00 92.38 98 SER A O 1
ATOM 772 N N . GLY A 1 99 ? -19.303 -8.548 3.171 1.00 92.50 99 GLY A N 1
ATOM 773 C CA . GLY A 1 99 ? -18.523 -9.759 3.432 1.00 92.50 99 GLY A CA 1
ATOM 774 C C . GLY A 1 99 ? -17.412 -10.028 2.409 1.00 92.50 99 GLY A C 1
ATOM 775 O O . GLY A 1 99 ? -16.878 -11.138 2.373 1.00 92.50 99 GLY A O 1
ATOM 776 N N . ALA A 1 100 ? -17.060 -9.078 1.544 1.00 94.75 100 ALA A N 1
ATOM 777 C CA . ALA A 1 100 ? -15.952 -9.257 0.612 1.00 94.75 100 ALA A CA 1
ATOM 778 C C . ALA A 1 100 ? -14.602 -9.323 1.365 1.00 94.75 100 ALA A C 1
ATOM 780 O O . ALA A 1 100 ? -14.386 -8.548 2.301 1.00 94.75 100 ALA A O 1
ATOM 781 N N . PRO A 1 101 ? -13.665 -10.212 0.975 1.00 95.88 101 PRO A N 1
ATOM 782 C CA . PRO A 1 101 ? -12.367 -10.337 1.646 1.00 95.88 101 PRO A CA 1
ATOM 783 C C . PRO A 1 101 ? -11.586 -9.020 1.744 1.00 95.88 101 PRO A C 1
ATOM 785 O O . PRO A 1 101 ? -11.076 -8.698 2.815 1.00 95.88 101 PRO A O 1
ATOM 788 N N . ASP A 1 102 ? -11.561 -8.239 0.661 1.00 96.00 102 ASP A N 1
ATOM 789 C CA . ASP A 1 102 ? -10.846 -6.958 0.604 1.00 96.00 102 ASP A CA 1
ATOM 790 C C . ASP A 1 102 ? -11.465 -5.916 1.556 1.00 96.00 102 ASP A C 1
ATOM 792 O O . ASP A 1 102 ? -10.747 -5.159 2.203 1.00 96.00 102 ASP A O 1
ATOM 796 N N . ILE A 1 103 ? -12.792 -5.927 1.724 1.00 96.94 103 ILE A N 1
ATOM 797 C CA . ILE A 1 103 ? -13.500 -5.024 2.646 1.00 96.94 103 ILE A CA 1
ATOM 798 C C . ILE A 1 103 ? -13.250 -5.410 4.102 1.00 96.94 103 ILE A C 1
ATOM 800 O O . ILE A 1 103 ? -12.970 -4.548 4.933 1.00 96.94 103 ILE A O 1
ATOM 804 N N . ARG A 1 104 ? -13.268 -6.709 4.423 1.00 96.38 104 ARG A N 1
ATOM 805 C CA . ARG A 1 104 ? -12.876 -7.163 5.764 1.00 96.38 104 ARG A CA 1
ATOM 806 C C . ARG A 1 104 ? -11.435 -6.776 6.084 1.00 96.38 104 ARG A C 1
ATOM 808 O O . ARG A 1 104 ? -11.161 -6.350 7.202 1.00 96.38 104 ARG A O 1
ATOM 815 N N . ARG A 1 105 ? -10.522 -6.890 5.111 1.00 96.88 105 ARG A N 1
ATOM 816 C CA . ARG A 1 105 ? -9.131 -6.447 5.280 1.00 96.88 105 ARG A CA 1
ATOM 817 C C . ARG A 1 105 ? -9.055 -4.938 5.520 1.00 96.88 105 ARG A C 1
ATOM 819 O O . ARG A 1 105 ? -8.365 -4.527 6.444 1.00 96.88 105 ARG A O 1
ATOM 826 N N . LEU A 1 106 ? -9.800 -4.133 4.759 1.00 97.50 106 LEU A N 1
ATOM 827 C CA . LEU A 1 106 ? -9.905 -2.688 4.986 1.00 97.50 106 LEU A CA 1
ATOM 828 C C . LEU A 1 106 ? -10.353 -2.366 6.416 1.00 97.50 106 LEU A C 1
ATOM 830 O O . LEU A 1 106 ? -9.712 -1.558 7.080 1.00 97.50 106 LEU A O 1
ATOM 834 N N . ALA A 1 107 ? -11.409 -3.020 6.905 1.00 95.56 107 ALA A N 1
ATOM 835 C CA . ALA A 1 107 ? -11.912 -2.811 8.262 1.00 95.56 107 ALA A CA 1
ATOM 836 C C . ALA A 1 107 ? -10.856 -3.137 9.335 1.00 95.56 107 ALA A C 1
ATOM 838 O O . ALA A 1 107 ? -10.694 -2.378 10.290 1.00 95.56 107 ALA A O 1
ATOM 839 N N . VAL A 1 108 ? -10.095 -4.223 9.153 1.00 95.75 108 VAL A N 1
ATOM 840 C CA . VAL A 1 108 ? -8.982 -4.585 10.048 1.00 95.75 108 VAL A CA 1
ATOM 841 C C . VAL A 1 108 ? -7.895 -3.508 10.044 1.00 95.75 108 VAL A C 1
ATOM 843 O O . VAL A 1 108 ? -7.466 -3.075 11.111 1.00 95.75 108 VAL A O 1
ATOM 846 N N . LEU A 1 109 ? -7.467 -3.036 8.870 1.00 97.12 109 LEU A N 1
ATOM 847 C CA . LEU A 1 109 ? -6.422 -2.012 8.782 1.00 97.12 109 LEU A CA 1
ATOM 848 C C . LEU A 1 109 ? -6.873 -0.661 9.351 1.00 97.12 109 LEU A C 1
ATOM 850 O O . LEU A 1 109 ? -6.092 -0.000 10.034 1.00 97.12 109 LEU A O 1
ATOM 854 N N . LEU A 1 110 ? -8.133 -0.271 9.131 1.00 96.12 110 LEU A N 1
ATOM 855 C CA . LEU A 1 110 ? -8.715 0.923 9.748 1.00 96.12 110 LEU A CA 1
ATOM 856 C C . LEU A 1 110 ? -8.639 0.838 11.276 1.00 96.12 110 LEU A C 1
ATOM 858 O O . LEU A 1 110 ? -8.165 1.779 11.913 1.00 96.12 110 LEU A O 1
ATOM 862 N N . HIS A 1 111 ? -9.024 -0.300 11.860 1.00 94.12 111 HIS A N 1
ATOM 863 C CA . HIS A 1 111 ? -8.927 -0.515 13.304 1.00 94.12 111 HIS A CA 1
ATOM 864 C C . HIS A 1 111 ? -7.483 -0.386 13.813 1.00 94.12 111 HIS A C 1
ATOM 866 O O . HIS A 1 111 ? -7.237 0.398 14.729 1.00 94.12 111 HIS A O 1
ATOM 872 N N . LEU A 1 112 ? -6.520 -1.041 13.152 1.00 94.19 112 LEU A N 1
ATOM 873 C CA . LEU A 1 112 ? -5.098 -0.954 13.513 1.00 94.19 112 LEU A CA 1
ATOM 874 C C . LEU A 1 112 ? -4.573 0.489 13.481 1.00 94.19 112 LEU A C 1
ATOM 876 O O . LEU A 1 112 ? -3.829 0.906 14.367 1.00 94.19 112 LEU A O 1
ATOM 880 N N . THR A 1 113 ? -4.981 1.285 12.490 1.00 94.12 113 THR A N 1
ATOM 881 C CA . THR A 1 113 ? -4.562 2.693 12.414 1.00 94.12 113 THR A CA 1
ATOM 882 C C . THR A 1 113 ? -5.198 3.593 13.471 1.00 94.12 113 THR A C 1
ATOM 884 O O . THR A 1 113 ? -4.609 4.617 13.823 1.00 94.12 113 THR A O 1
ATOM 887 N N . HIS A 1 114 ? -6.374 3.234 13.992 1.00 86.94 114 HIS A N 1
ATOM 888 C CA . HIS A 1 114 ? -7.028 3.971 15.072 1.00 86.94 114 HIS A CA 1
ATOM 889 C C . HIS A 1 114 ? -6.397 3.687 16.438 1.00 86.94 114 HIS A C 1
ATOM 891 O O . HIS A 1 114 ? -6.225 4.624 17.222 1.00 86.94 114 HIS A O 1
ATOM 897 N N . ASP A 1 115 ? -6.002 2.440 16.690 1.00 75.81 115 ASP A N 1
ATOM 898 C CA . ASP A 1 115 ? -5.394 2.019 17.958 1.00 75.81 115 ASP A CA 1
ATOM 899 C C . ASP A 1 115 ? -3.970 2.571 18.141 1.00 75.81 115 ASP A C 1
ATOM 901 O O . ASP A 1 115 ? -3.515 2.783 19.262 1.00 75.81 115 ASP A O 1
ATOM 905 N N . CYS A 1 116 ? -3.273 2.883 17.044 1.00 59.94 116 CYS A N 1
ATOM 906 C CA . CYS A 1 116 ? -1.939 3.488 17.062 1.00 59.94 116 CYS A CA 1
ATOM 907 C C . CYS A 1 116 ? -1.920 5.019 17.267 1.00 59.94 116 CYS A C 1
ATOM 909 O O . CYS A 1 116 ? -0.879 5.646 17.047 1.00 59.94 116 CYS A O 1
ATOM 911 N N . ARG A 1 117 ? -3.026 5.662 17.675 1.00 53.66 117 ARG A N 1
ATOM 912 C CA . ARG A 1 117 ? -2.983 7.081 18.071 1.00 53.66 117 ARG A CA 1
ATOM 913 C C . ARG A 1 117 ? -2.029 7.256 19.264 1.00 53.66 117 ARG A C 1
ATOM 915 O O . ARG A 1 117 ? -2.198 6.559 20.264 1.00 53.66 117 ARG A O 1
ATOM 922 N N . PRO A 1 118 ? -1.053 8.184 19.215 1.00 46.09 118 PRO A N 1
ATOM 923 C CA . PRO A 1 118 ? -0.264 8.498 20.397 1.00 46.09 118 PRO A CA 1
ATOM 924 C C . PRO A 1 118 ? -1.211 9.014 21.484 1.00 46.09 118 PRO A C 1
ATOM 926 O O . PRO A 1 118 ? -2.022 9.905 21.224 1.00 46.09 118 PRO A O 1
ATOM 929 N N . SER A 1 119 ? -1.119 8.438 22.686 1.00 42.56 119 SER A N 1
ATOM 930 C CA . SER A 1 119 ? -1.756 8.989 23.882 1.00 42.56 119 SER A CA 1
ATOM 931 C C . SER A 1 119 ? -1.375 10.466 23.989 1.00 42.56 119 SER A C 1
ATOM 933 O O . SER A 1 119 ? -0.207 10.819 24.145 1.00 42.56 119 SER A O 1
ATOM 935 N N . THR A 1 120 ? -2.366 11.342 23.872 1.00 52.41 120 THR A N 1
ATOM 936 C CA . THR A 1 120 ? -2.243 12.775 24.164 1.00 52.41 120 THR A CA 1
ATOM 937 C C . THR A 1 120 ? -2.273 13.062 25.670 1.00 52.41 120 THR A C 1
ATOM 939 O O . THR A 1 120 ? -2.484 14.204 26.072 1.00 52.41 120 THR A O 1
ATOM 942 N N . ASP A 1 121 ? -2.007 12.068 26.521 1.00 46.81 121 ASP A N 1
ATOM 943 C CA . ASP A 1 121 ? -2.008 12.227 27.976 1.00 46.81 121 ASP A CA 1
ATOM 944 C C . ASP A 1 121 ? -0.602 12.565 28.480 1.00 46.81 121 ASP A C 1
ATOM 946 O O . ASP A 1 121 ? 0.018 11.818 29.231 1.00 46.81 121 ASP A O 1
ATOM 950 N N . ALA A 1 122 ? -0.062 13.705 28.046 1.00 54.03 122 ALA A N 1
ATOM 951 C CA . ALA A 1 122 ? 1.175 14.236 28.619 1.00 54.03 122 ALA A CA 1
ATOM 952 C C . ALA A 1 122 ? 1.295 15.765 28.524 1.00 54.03 122 ALA A C 1
ATOM 954 O O . ALA A 1 122 ? 2.385 16.275 28.281 1.00 54.03 122 ALA A O 1
ATOM 955 N N . HIS A 1 123 ? 0.209 16.525 28.728 1.00 46.38 123 HIS A N 1
ATOM 956 C CA . HIS A 1 123 ? 0.355 17.934 29.135 1.00 46.38 123 HIS A CA 1
ATOM 957 C C . HIS A 1 123 ? -0.878 18.571 29.798 1.00 46.38 123 HIS A C 1
ATOM 959 O O . HIS A 1 123 ? -1.242 19.703 29.489 1.00 46.38 123 HIS A O 1
ATOM 965 N N . SER A 1 124 ? -1.497 17.915 30.786 1.00 49.56 124 SER A N 1
ATOM 966 C CA . SER A 1 124 ? -2.257 18.667 31.797 1.00 49.56 124 SER A CA 1
ATOM 967 C C . SER A 1 124 ? -1.277 19.246 32.826 1.00 49.56 124 SER A C 1
ATOM 969 O O . SER A 1 124 ? -1.201 18.792 33.968 1.00 49.56 124 SER A O 1
ATOM 971 N N . GLY A 1 125 ? -0.472 20.221 32.400 1.00 45.53 125 GLY A N 1
ATOM 972 C CA . GLY A 1 125 ? 0.286 21.069 33.311 1.00 45.53 125 GLY A CA 1
ATOM 973 C C . GLY A 1 125 ? -0.696 21.920 34.108 1.00 45.53 125 GLY A C 1
ATOM 974 O O . GLY A 1 125 ? -1.133 22.968 33.641 1.00 45.53 125 GLY A O 1
ATOM 975 N N . GLN A 1 126 ? -1.091 21.450 35.291 1.00 48.62 126 GLN A N 1
ATOM 976 C CA . GLN A 1 126 ? -1.762 22.308 36.260 1.00 48.62 126 GLN A CA 1
ATOM 977 C C . GLN A 1 126 ? -0.767 23.380 36.730 1.00 48.62 126 GLN A C 1
ATOM 979 O O . GLN A 1 126 ? 0.352 23.032 37.118 1.00 48.62 126 GLN A O 1
ATOM 984 N N . PRO A 1 127 ? -1.136 24.672 36.726 1.00 49.38 127 PRO A N 1
ATOM 985 C CA . PRO A 1 127 ? -0.309 25.698 37.331 1.00 49.38 127 PRO A CA 1
ATOM 986 C C . PRO A 1 127 ? -0.393 25.543 38.853 1.00 49.38 127 PRO A C 1
ATOM 988 O O . PRO A 1 127 ? -1.445 25.760 39.456 1.00 49.38 127 PRO A O 1
ATOM 991 N N . VAL A 1 128 ? 0.716 25.153 39.482 1.00 59.59 128 VAL A N 1
ATOM 992 C CA . VAL A 1 128 ? 0.878 25.285 40.932 1.00 59.59 128 VAL A CA 1
ATOM 993 C C . VAL A 1 128 ? 1.012 26.776 41.222 1.00 59.59 128 VAL A C 1
ATOM 995 O O . VAL A 1 128 ? 2.046 27.386 40.961 1.00 59.59 128 VAL A O 1
ATOM 998 N N . MET A 1 129 ? -0.072 27.365 41.719 1.00 53.03 129 MET A N 1
ATOM 999 C CA . MET A 1 129 ? -0.063 28.679 42.350 1.00 53.03 129 MET A CA 1
ATOM 1000 C C . MET A 1 129 ? 0.832 28.587 43.589 1.00 53.03 129 MET A C 1
ATOM 1002 O O . MET A 1 129 ? 0.460 27.952 44.575 1.00 53.03 129 MET A O 1
ATOM 1006 N N . ALA A 1 130 ? 2.019 29.186 43.526 1.00 53.88 130 ALA A N 1
ATOM 1007 C CA . ALA A 1 130 ? 2.809 29.468 44.714 1.00 53.88 130 ALA A CA 1
ATOM 1008 C C . ALA A 1 130 ? 2.206 30.710 45.383 1.00 53.88 130 ALA A C 1
ATOM 1010 O O . ALA A 1 130 ? 2.351 31.822 44.878 1.00 53.88 130 ALA A O 1
ATOM 1011 N N . ASN A 1 131 ? 1.478 30.485 46.475 1.00 44.31 131 ASN A N 1
ATOM 1012 C CA . ASN A 1 131 ? 1.214 31.505 47.480 1.00 44.31 131 ASN A CA 1
ATOM 1013 C C . ASN A 1 131 ? 2.316 31.443 48.546 1.00 44.31 131 ASN A C 1
ATOM 1015 O O . ASN A 1 131 ? 2.735 30.344 48.919 1.00 44.31 131 ASN A O 1
ATOM 1019 N N . ASP A 1 132 ? 2.651 32.644 49.022 1.00 45.03 132 ASP A N 1
ATOM 1020 C CA . ASP A 1 132 ? 3.453 33.051 50.189 1.00 45.03 132 ASP A CA 1
ATOM 1021 C C . ASP A 1 132 ? 4.909 33.467 49.915 1.00 45.03 132 ASP A C 1
ATOM 1023 O O . ASP A 1 132 ? 5.801 32.605 49.742 1.00 45.03 132 ASP A O 1
#

Organism: Rhizobium leguminosarum (NCBI:txid384)

pLDDT: mean 87.52, std 17.5, range [42.56, 98.75]

Radius of gyration: 19.77 Å; chains: 1; bounding box: 43×44×76 Å

Foldseek 3Di:
DPLVVLLVQLVVLLVQLLVLQVVLVVCVVVVNNVVSVVSNVSSVVSLVVSLVSCVVSVNLVSNLSSLLSVLVVCVVVVVLVVNLVSLVVSVVVDDLVDPDPSSVSSVVSNVVSVVPDPPPPDDPPDDDPDDD

Sequence (132 aa):
NAHGEHFFIPELQRVMGVTALEQSRVIQSNGRASMADEFETEARRHLLDAMQTAREQHAPMLELRAVLHFADHLLERGETARAASLLADVSTRVDLQSGAPDIRRLAVLLHLTHDCRPSTDAHSGQPVMAND